Protein AF-A0A0R1TYU3-F1 (afdb_monomer_lite)

Sequence (54 aa):
MEMAANMYGLSLLVPAYFQDVDQENANVDVFMNALALPSCLRDAAEQKILEYYK

Organism: NCBI:txid1423783

Radius of gyration: 10.41 Å; chains: 1; bounding box: 23×21×31 Å

Structure (mmCIF, N/CA/C/O backbone):
data_AF-A0A0R1TYU3-F1
#
_entry.id   AF-A0A0R1TYU3-F1
#
loop_
_atom_site.group_PDB
_atom_site.id
_atom_site.type_symbol
_atom_site.label_atom_id
_atom_site.label_alt_id
_atom_site.label_comp_id
_atom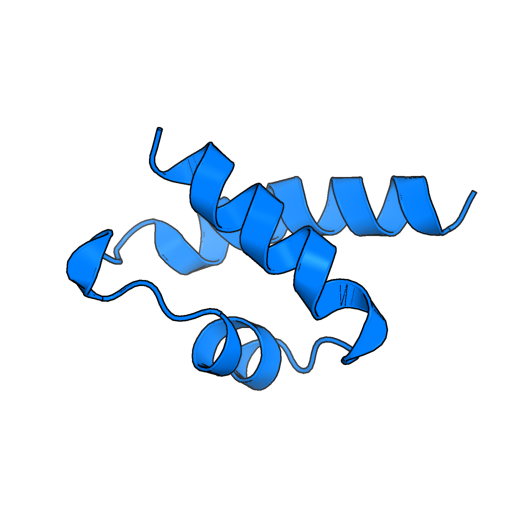_site.label_asym_id
_atom_site.label_entity_id
_atom_site.label_seq_id
_atom_site.pdbx_PDB_ins_code
_atom_site.Cartn_x
_atom_site.Cartn_y
_atom_site.Cartn_z
_atom_site.occupancy
_atom_site.B_iso_or_equiv
_atom_site.auth_seq_id
_atom_site.auth_comp_id
_atom_site.auth_asym_id
_atom_site.auth_atom_id
_atom_site.pdbx_PDB_model_num
ATOM 1 N N . MET A 1 1 ? 8.715 9.751 -17.986 1.00 62.00 1 MET A N 1
ATOM 2 C CA . MET A 1 1 ? 7.544 9.020 -18.521 1.00 62.00 1 MET A CA 1
ATOM 3 C C . MET A 1 1 ? 7.137 7.865 -17.609 1.00 62.00 1 MET A C 1
ATOM 5 O O . MET A 1 1 ? 5.961 7.777 -17.304 1.00 62.00 1 MET A O 1
ATOM 9 N N . GLU A 1 2 ? 8.064 7.068 -17.072 1.00 65.69 2 GLU A N 1
ATOM 10 C CA . GLU A 1 2 ? 7.730 5.946 -16.165 1.00 65.69 2 GLU A CA 1
ATOM 11 C C . GLU A 1 2 ? 7.308 6.383 -14.754 1.00 65.69 2 GLU A C 1
ATOM 13 O O . GLU A 1 2 ? 6.322 5.888 -14.219 1.00 65.69 2 GLU A O 1
ATOM 18 N N . MET A 1 3 ? 7.981 7.382 -14.172 1.00 74.25 3 MET A N 1
ATOM 19 C CA . MET A 1 3 ? 7.652 7.862 -12.822 1.00 74.25 3 MET A CA 1
ATOM 20 C C . MET A 1 3 ? 6.219 8.414 -12.719 1.00 74.25 3 MET A C 1
ATOM 22 O O . MET A 1 3 ? 5.548 8.201 -11.717 1.00 74.25 3 MET A O 1
ATOM 26 N N . ALA A 1 4 ? 5.713 9.055 -13.779 1.00 81.19 4 ALA A N 1
ATOM 27 C CA . ALA A 1 4 ? 4.334 9.545 -13.829 1.00 81.19 4 ALA A CA 1
ATOM 28 C C . ALA A 1 4 ? 3.310 8.397 -13.881 1.00 81.19 4 ALA A C 1
ATOM 30 O O . ALA A 1 4 ? 2.290 8.458 -13.200 1.00 81.19 4 ALA A O 1
ATOM 31 N N . ALA A 1 5 ? 3.604 7.335 -14.640 1.00 86.44 5 ALA A N 1
ATOM 32 C CA . ALA A 1 5 ? 2.757 6.147 -14.703 1.00 86.44 5 ALA A CA 1
ATOM 33 C C . ALA A 1 5 ? 2.732 5.402 -13.361 1.00 86.44 5 ALA A C 1
ATOM 35 O O . ALA A 1 5 ? 1.662 5.018 -12.898 1.00 86.44 5 ALA A O 1
ATOM 36 N N . ASN A 1 6 ? 3.882 5.279 -12.693 1.00 88.38 6 ASN A N 1
ATOM 37 C CA . ASN A 1 6 ? 3.980 4.650 -11.374 1.00 88.38 6 ASN A CA 1
ATOM 38 C C . ASN A 1 6 ? 3.197 5.431 -10.310 1.00 88.38 6 ASN A C 1
ATOM 40 O O . ASN A 1 6 ? 2.440 4.842 -9.541 1.00 88.38 6 ASN A O 1
ATOM 44 N N . MET A 1 7 ? 3.319 6.761 -10.304 1.00 89.62 7 MET A N 1
ATOM 45 C CA . MET A 1 7 ? 2.559 7.626 -9.395 1.00 89.62 7 MET A CA 1
ATOM 46 C C . MET A 1 7 ? 1.050 7.536 -9.638 1.00 89.62 7 MET A C 1
ATOM 48 O O . MET A 1 7 ? 0.273 7.499 -8.684 1.00 89.62 7 MET A O 1
ATOM 52 N N . TYR A 1 8 ? 0.631 7.474 -10.904 1.00 92.00 8 TYR A N 1
ATOM 53 C CA . TYR A 1 8 ? -0.772 7.278 -11.253 1.00 92.00 8 TYR A CA 1
ATOM 54 C C . TYR A 1 8 ? -1.268 5.890 -10.824 1.00 92.00 8 TYR A C 1
ATOM 56 O O . TYR A 1 8 ? -2.318 5.787 -10.196 1.00 92.00 8 TYR A O 1
ATOM 64 N N . GLY A 1 9 ? -0.486 4.833 -11.057 1.00 94.31 9 GLY A N 1
ATOM 65 C CA . GLY A 1 9 ? -0.809 3.482 -10.598 1.00 94.31 9 GLY A CA 1
ATOM 66 C C . GLY A 1 9 ? -1.022 3.423 -9.085 1.00 94.31 9 GLY A C 1
ATOM 67 O O . GLY A 1 9 ? -2.051 2.936 -8.626 1.00 94.31 9 GLY A O 1
ATOM 68 N N . LEU A 1 10 ? -0.113 4.010 -8.303 1.00 96.44 10 LEU A N 1
ATOM 69 C CA . LEU A 1 10 ? -0.252 4.083 -6.846 1.00 96.44 10 LEU A CA 1
ATOM 70 C C . LEU A 1 10 ? -1.499 4.862 -6.406 1.00 96.44 10 LEU A C 1
ATOM 72 O O . LEU A 1 10 ? -2.151 4.450 -5.452 1.00 96.44 10 LEU A O 1
ATOM 76 N N . SER A 1 11 ? -1.889 5.925 -7.121 1.00 95.31 11 SER A N 1
ATOM 77 C CA . SER A 1 11 ? -3.129 6.659 -6.813 1.00 95.31 11 SER A CA 1
ATOM 78 C C . SER A 1 11 ? -4.409 5.839 -7.002 1.00 95.31 11 SER A C 1
ATOM 80 O O . SER A 1 11 ? -5.431 6.185 -6.420 1.00 95.31 11 SER A O 1
ATOM 82 N N . LEU A 1 12 ? -4.356 4.748 -7.772 1.00 96.25 12 LEU A N 1
ATOM 83 C CA . LEU A 1 12 ? -5.463 3.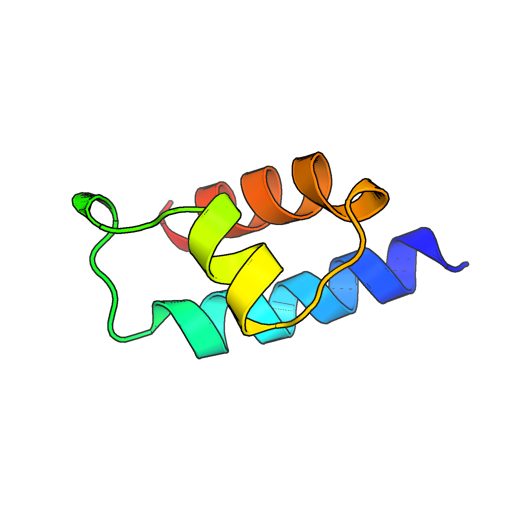801 -7.920 1.00 96.25 12 LEU A CA 1
ATOM 84 C C . LEU A 1 12 ? -5.357 2.648 -6.914 1.00 96.25 12 LEU A C 1
ATOM 86 O O . LEU A 1 12 ? -6.357 2.241 -6.329 1.00 96.25 12 LEU A O 1
ATOM 90 N N . LEU A 1 13 ? -4.145 2.125 -6.706 1.00 97.12 13 LEU A N 1
ATOM 91 C CA . LEU A 1 13 ? -3.903 0.953 -5.861 1.00 97.12 13 LEU A CA 1
ATOM 92 C C . LEU A 1 13 ? -4.070 1.247 -4.369 1.00 97.12 13 LEU A C 1
ATOM 94 O O . LEU A 1 13 ? -4.626 0.418 -3.657 1.00 97.12 13 LEU A O 1
ATOM 98 N N . VAL A 1 14 ? -3.608 2.408 -3.896 1.00 97.44 14 VAL A N 1
ATOM 99 C CA . VAL A 1 14 ? -3.704 2.790 -2.479 1.00 97.44 14 VAL A CA 1
ATOM 100 C C . VAL A 1 14 ? -5.158 2.814 -1.996 1.00 97.44 14 VAL A C 1
ATOM 102 O O . VAL A 1 14 ? -5.467 2.042 -1.091 1.00 97.44 14 VAL A O 1
ATOM 105 N N . PRO A 1 15 ? -6.086 3.586 -2.593 1.00 97.62 15 PRO A N 1
ATOM 106 C CA . PRO A 1 15 ? -7.470 3.584 -2.124 1.00 97.62 15 PRO A CA 1
ATOM 107 C C . PRO A 1 15 ? -8.132 2.210 -2.272 1.00 97.62 15 PRO A C 1
ATOM 109 O O . PRO A 1 15 ? -8.895 1.816 -1.403 1.00 97.62 15 PRO A O 1
ATOM 112 N N . ALA A 1 16 ? -7.818 1.447 -3.325 1.00 97.50 16 ALA A N 1
ATOM 113 C CA . ALA A 1 16 ? -8.384 0.110 -3.509 1.00 97.50 16 ALA A CA 1
ATOM 114 C C . ALA A 1 16 ? -7.922 -0.891 -2.435 1.00 97.50 16 ALA A C 1
ATOM 116 O O . ALA A 1 16 ? -8.696 -1.753 -2.027 1.00 97.50 16 ALA A O 1
ATOM 117 N N . TYR A 1 17 ? -6.672 -0.797 -1.981 1.00 97.88 17 TYR A N 1
ATOM 118 C CA . TYR A 1 17 ? -6.128 -1.701 -0.969 1.00 97.88 17 TYR A CA 1
ATOM 119 C C . TYR A 1 17 ? -6.529 -1.297 0.454 1.00 97.88 17 TYR A C 1
ATOM 121 O O . TYR A 1 17 ? -6.795 -2.156 1.289 1.00 97.88 17 TYR A O 1
ATOM 129 N N . PHE A 1 18 ? -6.575 0.007 0.729 1.00 97.69 18 PHE A N 1
ATOM 130 C CA . PHE A 1 18 ? -6.762 0.548 2.074 1.00 97.69 18 PHE A CA 1
ATOM 131 C C . PHE A 1 18 ? -8.212 0.956 2.402 1.00 97.69 18 PHE A C 1
ATOM 133 O O . PHE A 1 18 ? -8.451 1.448 3.499 1.00 97.69 18 PHE A O 1
ATOM 140 N N . GLN A 1 19 ? -9.182 0.720 1.505 1.00 96.81 19 GLN A N 1
ATOM 141 C CA . GLN A 1 19 ? -10.593 1.116 1.693 1.00 96.81 19 GLN A CA 1
ATOM 142 C C . GLN A 1 19 ? -11.244 0.599 2.989 1.00 96.81 19 GLN A C 1
ATOM 144 O O . GLN A 1 19 ? -12.085 1.290 3.554 1.00 96.81 19 GLN A O 1
ATOM 149 N N . ASP A 1 20 ? -10.832 -0.580 3.463 1.00 95.75 20 ASP A N 1
ATOM 150 C CA . ASP A 1 20 ? -11.335 -1.223 4.687 1.00 95.75 20 ASP A CA 1
ATOM 151 C C . ASP A 1 20 ? -10.241 -1.342 5.767 1.00 95.75 20 ASP A C 1
ATOM 153 O O . ASP A 1 20 ? -10.307 -2.197 6.651 1.00 95.75 20 ASP A O 1
ATOM 157 N N . VAL A 1 21 ? -9.184 -0.530 5.672 1.00 96.81 21 VAL A N 1
ATOM 158 C CA . VAL A 1 21 ? -8.052 -0.547 6.604 1.00 96.81 21 VAL A CA 1
ATOM 159 C C . VAL A 1 21 ? -7.996 0.790 7.330 1.00 96.81 21 VAL A C 1
ATOM 161 O O . VAL A 1 21 ? -7.793 1.832 6.709 1.00 96.81 21 VAL A O 1
ATOM 164 N N . ASP A 1 22 ? -8.127 0.770 8.653 1.00 96.44 22 ASP A N 1
ATOM 165 C CA . ASP A 1 22 ? -7.927 1.968 9.468 1.00 96.44 22 ASP A CA 1
ATOM 166 C C . ASP A 1 22 ? -6.480 2.468 9.386 1.00 96.44 22 ASP A C 1
ATOM 168 O O . ASP A 1 22 ? -5.537 1.681 9.280 1.00 96.44 22 ASP A O 1
ATOM 172 N N . GLN A 1 23 ? -6.291 3.785 9.502 1.00 95.75 23 GLN A N 1
ATOM 173 C CA . GLN A 1 23 ? -4.972 4.422 9.410 1.00 95.75 23 GLN A CA 1
ATOM 174 C C . GLN A 1 23 ? -3.952 3.829 10.396 1.00 95.75 23 GLN A C 1
ATOM 176 O O . GLN A 1 23 ? -2.780 3.687 10.056 1.00 95.75 23 GLN A O 1
ATOM 181 N N . GLU A 1 24 ? -4.382 3.457 11.606 1.00 96.19 24 GLU A N 1
ATOM 182 C CA . GLU A 1 24 ? -3.517 2.836 12.621 1.00 96.19 24 GLU A CA 1
ATOM 183 C C . GLU A 1 24 ? -2.971 1.462 12.200 1.00 96.19 24 GLU A C 1
ATOM 185 O O . GLU A 1 24 ? -1.908 1.049 12.662 1.00 96.19 24 GLU A O 1
ATOM 190 N N . ASN A 1 25 ? -3.672 0.785 11.288 1.00 96.38 25 ASN A N 1
ATOM 191 C CA . ASN A 1 25 ? -3.317 -0.522 10.746 1.00 96.38 25 ASN A CA 1
ATOM 192 C C . ASN A 1 25 ? -2.626 -0.420 9.374 1.00 96.38 25 ASN A C 1
ATOM 194 O O . ASN A 1 25 ? -2.203 -1.437 8.816 1.00 96.38 25 ASN A O 1
ATOM 198 N N . ALA 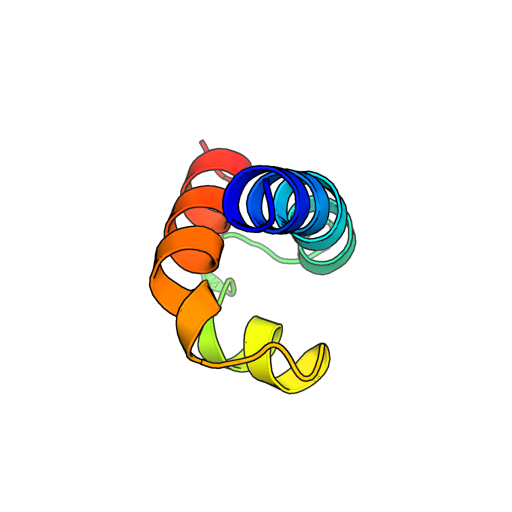A 1 26 ? -2.493 0.788 8.815 1.00 97.00 26 ALA A N 1
ATOM 199 C CA . ALA A 1 26 ? -1.866 0.990 7.521 1.00 97.00 26 ALA A CA 1
ATOM 200 C C . ALA A 1 26 ? -0.355 0.710 7.586 1.00 97.00 26 ALA A C 1
ATOM 202 O O . ALA A 1 26 ? 0.384 1.319 8.359 1.00 97.00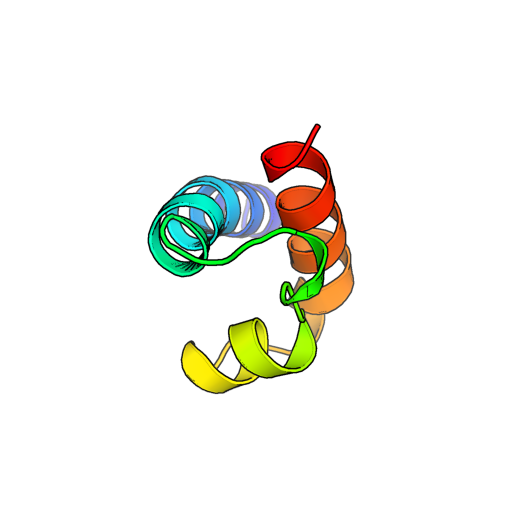 26 ALA A O 1
ATOM 203 N N . ASN A 1 27 ? 0.124 -0.206 6.741 1.00 97.44 27 ASN A N 1
ATOM 204 C CA . ASN A 1 27 ? 1.524 -0.614 6.713 1.00 97.44 27 ASN A CA 1
ATOM 205 C C . ASN A 1 27 ? 2.028 -0.744 5.268 1.00 97.44 27 ASN A C 1
ATOM 207 O O . ASN A 1 27 ? 1.535 -1.567 4.492 1.00 97.44 27 ASN A O 1
ATOM 211 N N . VAL A 1 28 ? 3.025 0.071 4.910 1.00 97.38 28 VAL A N 1
ATOM 212 C CA . VAL A 1 28 ? 3.570 0.116 3.546 1.00 97.38 28 VAL A CA 1
ATOM 213 C C . VAL A 1 28 ? 4.288 -1.177 3.154 1.00 97.38 28 VAL A C 1
ATOM 215 O O . VAL A 1 28 ? 4.158 -1.610 2.013 1.00 97.38 28 VAL A O 1
ATOM 218 N N . ASP A 1 29 ? 4.987 -1.839 4.079 1.00 97.56 29 ASP A N 1
ATOM 219 C CA . ASP A 1 29 ? 5.664 -3.112 3.817 1.00 97.56 29 ASP A CA 1
ATOM 220 C C . ASP A 1 29 ? 4.659 -4.205 3.447 1.00 97.56 29 ASP A C 1
ATOM 222 O O . ASP A 1 29 ? 4.854 -4.926 2.467 1.00 97.56 29 ASP A O 1
ATOM 226 N N . VAL A 1 30 ? 3.552 -4.291 4.193 1.00 97.62 30 VAL A N 1
ATOM 227 C CA . VAL A 1 30 ? 2.471 -5.247 3.920 1.00 97.62 30 VAL A CA 1
ATOM 228 C C . VAL A 1 30 ? 1.827 -4.954 2.566 1.00 97.62 30 VAL A C 1
ATOM 230 O O . VAL A 1 30 ? 1.669 -5.873 1.767 1.00 97.62 30 VAL A O 1
ATOM 233 N N . PHE A 1 31 ? 1.522 -3.689 2.272 1.00 97.75 31 PHE A N 1
ATOM 234 C CA . PHE A 1 31 ? 0.959 -3.264 0.987 1.00 97.75 31 PHE A CA 1
ATOM 235 C C . PHE A 1 31 ? 1.871 -3.590 -0.202 1.00 97.75 31 PHE A C 1
ATOM 237 O O . PHE A 1 31 ? 1.437 -4.212 -1.173 1.00 97.75 31 PHE A O 1
ATOM 244 N N . MET A 1 32 ? 3.148 -3.207 -0.122 1.00 97.44 32 MET A N 1
ATOM 245 C CA . MET A 1 32 ? 4.114 -3.456 -1.190 1.00 97.44 32 MET A CA 1
ATOM 246 C C . MET A 1 32 ? 4.324 -4.950 -1.418 1.00 97.44 32 MET A C 1
ATOM 248 O O . MET A 1 32 ? 4.386 -5.383 -2.566 1.00 97.44 32 MET A O 1
ATOM 252 N N . ASN A 1 33 ? 4.396 -5.743 -0.347 1.00 97.88 33 ASN A N 1
ATOM 253 C CA . ASN A 1 33 ? 4.552 -7.188 -0.455 1.00 97.88 33 ASN A CA 1
ATOM 254 C C . ASN A 1 33 ? 3.294 -7.859 -1.030 1.00 97.88 33 ASN A C 1
ATOM 256 O O . ASN A 1 33 ? 3.404 -8.704 -1.914 1.00 97.88 33 ASN A O 1
ATOM 260 N N . ALA A 1 34 ? 2.100 -7.456 -0.582 1.00 97.19 34 ALA A N 1
ATOM 261 C CA . ALA A 1 34 ? 0.832 -8.017 -1.048 1.00 97.19 34 ALA A CA 1
ATOM 262 C C . ALA A 1 34 ? 0.599 -7.794 -2.550 1.00 97.19 34 ALA A C 1
ATOM 264 O O . ALA A 1 34 ? 0.041 -8.658 -3.224 1.00 97.19 34 ALA A O 1
ATOM 265 N N . LEU A 1 35 ? 1.056 -6.658 -3.081 1.00 96.31 35 LEU A N 1
ATOM 266 C CA . LEU A 1 35 ? 0.939 -6.313 -4.499 1.00 96.31 35 LEU A CA 1
ATOM 267 C C . LEU A 1 35 ? 2.216 -6.588 -5.310 1.00 96.31 35 LEU A C 1
ATOM 269 O O . LEU A 1 35 ? 2.284 -6.205 -6.478 1.00 96.31 35 LEU A O 1
ATOM 273 N N . ALA A 1 36 ? 3.220 -7.239 -4.709 1.00 96.75 36 ALA A N 1
ATOM 274 C CA . ALA A 1 36 ? 4.522 -7.519 -5.318 1.00 96.75 36 ALA A CA 1
ATOM 275 C C . ALA A 1 36 ? 5.168 -6.280 -5.980 1.00 96.75 36 ALA A C 1
ATOM 277 O O . ALA A 1 36 ? 5.741 -6.357 -7.071 1.00 96.75 36 ALA A O 1
ATOM 278 N N . LEU A 1 37 ? 5.057 -5.118 -5.330 1.00 94.94 37 LEU A N 1
ATOM 279 C CA . LEU A 1 37 ? 5.578 -3.860 -5.853 1.00 94.94 37 LEU A CA 1
ATOM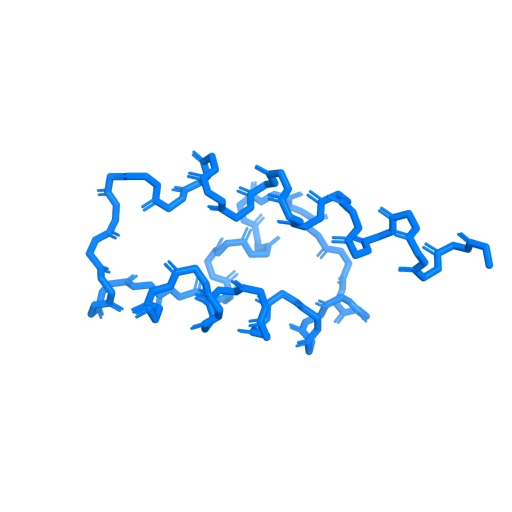 280 C C . LEU A 1 37 ? 7.106 -3.805 -5.729 1.00 94.94 37 LEU A C 1
ATOM 282 O O . LEU A 1 37 ? 7.665 -4.196 -4.700 1.00 94.94 37 LEU A O 1
ATOM 286 N N . PRO A 1 38 ? 7.807 -3.270 -6.743 1.00 94.12 38 PRO A N 1
ATOM 287 C CA . PRO A 1 38 ? 9.250 -3.115 -6.681 1.00 94.12 38 PRO A CA 1
ATOM 288 C C . PRO A 1 38 ? 9.653 -2.118 -5.588 1.00 94.12 38 PRO A C 1
ATOM 290 O O . PRO A 1 38 ? 9.008 -1.088 -5.382 1.00 94.12 38 PRO A O 1
ATOM 293 N N . SER A 1 39 ? 10.773 -2.398 -4.919 1.00 94.00 39 SER A N 1
ATOM 294 C CA . SER A 1 39 ? 11.279 -1.598 -3.794 1.00 94.00 39 SER A CA 1
ATOM 295 C C . SER A 1 39 ? 11.555 -0.134 -4.146 1.00 94.00 39 SER A C 1
ATOM 297 O O . SER A 1 39 ? 11.441 0.726 -3.278 1.00 94.00 39 SER A O 1
ATOM 299 N N . CYS A 1 40 ? 11.841 0.177 -5.416 1.00 93.06 40 CYS A N 1
ATOM 300 C CA . CYS A 1 40 ? 12.039 1.548 -5.894 1.00 93.06 40 CYS A CA 1
ATOM 301 C C . CYS A 1 40 ? 10.784 2.435 -5.798 1.00 93.06 40 CYS A C 1
ATOM 303 O O . CYS A 1 40 ? 10.892 3.647 -5.961 1.00 93.06 40 CYS A O 1
ATOM 305 N N . LEU A 1 41 ? 9.606 1.855 -5.540 1.00 95.25 41 LEU A N 1
ATOM 306 C CA . LEU A 1 41 ? 8.353 2.589 -5.354 1.00 95.25 41 LEU A CA 1
ATOM 307 C C . LEU A 1 41 ? 8.018 2.880 -3.892 1.00 95.25 41 LEU A C 1
ATOM 309 O O . LEU A 1 41 ? 6.975 3.482 -3.651 1.00 95.25 41 LEU A O 1
ATOM 313 N N . ARG A 1 42 ? 8.857 2.475 -2.928 1.00 96.00 42 ARG A N 1
ATOM 314 C CA . ARG A 1 42 ? 8.553 2.623 -1.497 1.00 96.00 42 ARG A CA 1
ATOM 315 C C . ARG A 1 42 ? 8.203 4.057 -1.124 1.00 96.00 42 ARG A C 1
ATOM 317 O O . ARG A 1 42 ? 7.097 4.286 -0.652 1.00 96.00 42 ARG A O 1
ATOM 324 N N . ASP A 1 43 ? 9.085 5.006 -1.412 1.00 95.69 43 ASP A N 1
ATOM 325 C CA . ASP A 1 43 ? 8.888 6.407 -1.020 1.00 95.69 43 ASP A CA 1
ATOM 326 C C . ASP A 1 43 ? 7.598 6.989 -1.625 1.00 95.69 43 ASP A C 1
ATOM 328 O O . ASP A 1 43 ? 6.840 7.709 -0.974 1.00 95.69 43 ASP A O 1
ATOM 332 N N . ALA A 1 44 ? 7.306 6.628 -2.879 1.00 95.62 44 ALA A N 1
ATOM 333 C CA . ALA A 1 44 ? 6.087 7.038 -3.567 1.00 95.62 44 ALA A CA 1
ATOM 334 C C . ALA A 1 44 ? 4.830 6.394 -2.957 1.00 95.62 44 ALA A C 1
ATOM 336 O O . ALA A 1 44 ? 3.793 7.049 -2.841 1.00 95.62 44 ALA A O 1
ATOM 337 N N . ALA A 1 45 ? 4.910 5.122 -2.560 1.00 96.75 45 ALA A N 1
ATOM 338 C CA . ALA A 1 45 ? 3.826 4.417 -1.889 1.00 96.75 45 ALA A CA 1
ATOM 339 C C . ALA A 1 45 ? 3.554 5.017 -0.504 1.00 96.75 45 ALA A 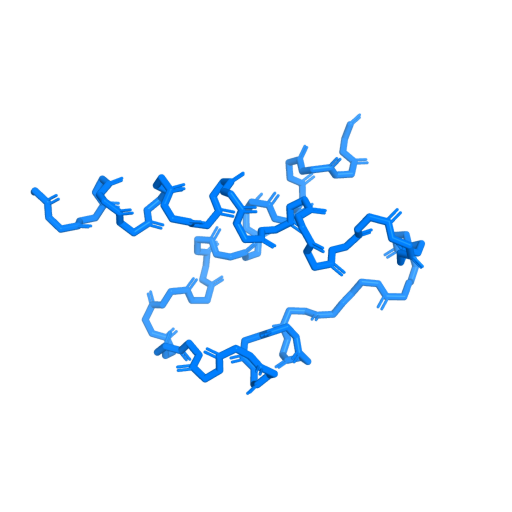C 1
ATOM 341 O O . ALA A 1 45 ? 2.402 5.310 -0.199 1.00 96.75 45 ALA A O 1
ATOM 342 N N . GLU A 1 46 ? 4.592 5.280 0.294 1.00 96.81 46 GLU A N 1
ATOM 343 C CA . GLU A 1 46 ? 4.472 5.945 1.598 1.00 96.81 46 GLU A CA 1
ATOM 344 C C . GLU A 1 46 ? 3.794 7.309 1.461 1.00 96.81 46 GLU A C 1
ATOM 346 O O . GLU A 1 46 ? 2.823 7.592 2.165 1.00 96.81 46 GLU A O 1
ATOM 351 N N . GLN A 1 47 ? 4.238 8.128 0.503 1.00 95.94 47 GLN A N 1
ATOM 352 C CA . GLN A 1 47 ? 3.623 9.426 0.241 1.00 95.94 47 GLN A CA 1
ATOM 353 C C . GLN A 1 47 ? 2.139 9.286 -0.117 1.00 95.94 47 GLN A C 1
ATOM 355 O O . GLN A 1 47 ? 1.310 10.008 0.432 1.00 95.94 47 GLN A O 1
ATOM 360 N N . LYS A 1 48 ? 1.787 8.356 -1.011 1.00 96.38 48 LYS A N 1
ATOM 361 C CA . LYS A 1 48 ? 0.398 8.168 -1.452 1.00 96.38 48 LYS A CA 1
ATOM 362 C C . LYS A 1 48 ? -0.507 7.626 -0.350 1.00 96.38 48 LYS A C 1
ATOM 364 O O . LYS A 1 48 ? -1.651 8.058 -0.256 1.00 96.38 48 LYS A O 1
ATOM 369 N N . ILE A 1 49 ? 0.001 6.736 0.501 1.00 97.31 49 ILE A N 1
ATOM 370 C CA . ILE A 1 49 ? -0.721 6.241 1.680 1.00 97.31 49 ILE A CA 1
ATOM 371 C C . ILE A 1 49 ? -0.976 7.394 2.657 1.00 97.31 49 ILE A C 1
ATOM 373 O O . ILE A 1 49 ? -2.103 7.579 3.106 1.00 97.31 49 ILE A O 1
ATOM 377 N N . LEU A 1 50 ? 0.035 8.223 2.933 1.00 96.12 50 LEU A N 1
ATOM 378 C CA . LEU A 1 50 ? -0.126 9.401 3.791 1.00 96.12 50 LEU A CA 1
ATOM 379 C C . LEU A 1 50 ? -1.106 10.427 3.211 1.00 96.12 50 LEU A C 1
ATOM 381 O O . LEU A 1 50 ? -1.805 11.085 3.970 1.00 96.12 50 LEU A O 1
ATOM 385 N N . GLU A 1 51 ? -1.138 10.607 1.892 1.00 95.94 51 GLU A N 1
ATOM 386 C CA . GLU A 1 51 ? -2.114 11.475 1.223 1.00 95.94 51 GLU A CA 1
ATOM 387 C C . GLU A 1 51 ? -3.539 10.924 1.298 1.00 95.94 51 GLU A C 1
ATOM 389 O O . GLU A 1 51 ? -4.470 11.711 1.406 1.00 95.94 51 GLU A O 1
ATOM 394 N N . TYR A 1 52 ? -3.711 9.602 1.256 1.00 97.06 52 TYR A N 1
ATOM 395 C CA . TYR A 1 52 ? -5.025 8.959 1.305 1.00 97.06 52 TYR A CA 1
ATOM 396 C C . TYR A 1 52 ? -5.732 9.124 2.661 1.00 97.06 52 TYR A C 1
ATOM 398 O O . TYR A 1 52 ? -6.948 9.282 2.688 1.00 97.06 52 TYR A O 1
ATOM 406 N N . TYR A 1 53 ? -4.983 9.121 3.770 1.00 96.25 53 TYR A N 1
ATOM 407 C CA . TYR A 1 53 ? -5.530 9.257 5.131 1.00 96.25 53 TYR A CA 1
ATOM 408 C C . TYR A 1 53 ? -5.551 10.698 5.678 1.00 96.25 53 TYR A C 1
ATOM 410 O O . TYR A 1 53 ? -5.850 10.899 6.855 1.00 96.25 53 TYR A O 1
ATOM 418 N N . LYS A 1 54 ? -5.196 11.697 4.865 1.00 92.12 54 LYS A N 1
ATOM 419 C CA . LYS A 1 54 ? -5.344 13.120 5.217 1.00 92.12 54 LYS A CA 1
ATOM 420 C C . LYS A 1 54 ? -6.733 13.629 4.865 1.00 92.12 54 LYS A C 1
ATOM 422 O O . LYS A 1 54 ? -7.246 14.445 5.661 1.00 92.12 54 LYS A O 1
#

Foldseek 3Di:
DVVVVLLVVLLVLLCVPCVPPDLVRDDLVCSCVVVVNDPVCSVSNVVSNVVVND

Secondary structure (DSSP, 8-state):
-HHHHHHHHHHHHHHHHHTT--GGG--HHHHHHHTT--GGGHHHHHHHHHHHT-

pLDDT: mean 93.91, std 7.22, range [62.0, 97.88]